Protein AF-A0A060BT35-F1 (afdb_monomer)

Solvent-accessible surface area (backbone atoms only — not comparable to full-atom values): 8052 Å² total; per-residue (Å²): 123,76,52,35,75,50,74,47,83,47,65,70,45,74,45,41,25,53,28,22,62,88,56,76,61,39,80,86,43,61,38,41,82,64,64,97,38,23,32,34,41,80,40,82,42,69,82,60,73,70,31,44,32,33,35,38,33,32,36,82,89,68,51,75,47,78,40,56,51,95,81,56,90,39,70,46,77,45,100,83,75,44,68,34,18,34,41,75,79,90,82,79,86,80,88,71,78,84,84,82,81,89,64,86,84,86,82,82,89,82,57,57,50,71,69,52,96,60,100,56,77,44,47,90,86,79,98

Foldseek 3Di:
DQKDKDKAQDQQFPWKAKAWPQHPRDRPGTWDDDPPRMTMGIGGDDRDFFIWIWMWTQGPVRDIDTHAGPPAPDWDQDPVRDITGGRHDDDDDDPDDDDDDPDDDDDDDDDQLPPDPDPGGHDPVVD

Secondary structure (DSSP, 8-state):
--EEEEEEE-TT-SEEEEEEGGGTT-TTSBPEE-STTEEEEEEES-PPTT-EEEEEEE-TTS-EEEE--TT-S-EEE-TTS-EEEE---------SPPPPPSS--------GGG-SSSSS---TTT-

Radius of gyration: 19.55 Å; Cα contacts (8 Å, |Δi|>4): 210; chains: 1; bounding box: 44×36×56 Å

Nearest PDB structures (foldseek):
  5gr4-assembly1_A  TM=8.743E-01  e=6.900E-06  Crocosphaera subtropica ATCC 51142
  5gr3-assembly1_A  TM=8.738E-01  e=9.568E-06  Crocosphaera subtropica ATCC 51142
  5gqz-assembly1_A  TM=8.735E-01  e=1.562E-05  Crocosphaera subtropica ATCC 51142
  5gqy-assembly1_A  TM=8.748E-01  e=1.650E-05  Crocosphaera subtropica ATCC 51142
  5gqx-assembly1_A  TM=8.761E-01  e=1.840E-05  Crocosphaera subtropica ATCC 51142

Sequence (127 aa):
SKHWTFREWAPNAKRAWLVGDFNNWENNFELKQAYGGTWEISIPGMLPVGSKVKVKLLLPSGETVYRVPSYIMFAVPNERHELDGVIVQPKYDWKNKAPQLKEAPLIYEAHIGISTEEYKINSYKEF

pLDDT: mean 96.1, std 4.69, range [54.62, 98.69]

InterPro domains:
  IPR004193 Glycoside hydrolase, family 13, N-terminal [PF02922] (2-71)
  IPR013783 Immunoglobulin-like fold [G3DSA:2.60.40.10] (3-91)
  IPR014756 Immunoglobulin E-set [SSF81296] (2-80)

Mean predicted aligned error: 3.92 Å

Organism: NCBI:txid167973

Structure (mmCIF, N/CA/C/O backbone):
data_AF-A0A060BT35-F1
#
_entry.id   AF-A0A060BT35-F1
#
loop_
_atom_site.group_PDB
_atom_site.id
_atom_site.type_symbol
_atom_site.label_atom_id
_atom_site.label_alt_id
_atom_site.label_comp_id
_atom_site.label_asym_id
_atom_site.label_entity_id
_atom_site.label_seq_id
_atom_site.pdbx_PDB_ins_code
_atom_site.Cartn_x
_atom_site.Cartn_y
_atom_site.Cartn_z
_atom_site.occupancy
_atom_site.B_iso_or_equiv
_atom_site.auth_seq_id
_atom_site.auth_comp_id
_atom_site.auth_asym_id
_atom_site.auth_atom_id
_atom_site.pdbx_PDB_model_num
ATOM 1 N N . SER A 1 1 ? -1.994 19.163 0.375 1.00 54.62 1 SER A N 1
ATOM 2 C CA . SER A 1 1 ? -3.128 18.856 1.269 1.00 54.62 1 SER A CA 1
ATOM 3 C C . SER A 1 1 ? -2.646 18.911 2.711 1.00 54.62 1 SER A C 1
ATOM 5 O O . SER A 1 1 ? -1.533 18.467 2.949 1.00 54.62 1 SER A O 1
ATOM 7 N N . LYS A 1 2 ? -3.428 19.458 3.655 1.00 75.19 2 LYS A N 1
ATOM 8 C CA . LYS A 1 2 ? -3.104 19.424 5.101 1.00 75.19 2 LYS A CA 1
ATOM 9 C C . LYS A 1 2 ? -3.484 18.089 5.775 1.00 75.19 2 LYS A C 1
ATOM 11 O O . LYS A 1 2 ? -3.173 17.900 6.945 1.00 75.19 2 LYS A O 1
ATOM 16 N N . HIS A 1 3 ? -4.137 17.186 5.039 1.00 86.62 3 HIS A N 1
ATOM 17 C CA . HIS A 1 3 ? -4.607 15.887 5.525 1.00 86.62 3 HIS A CA 1
ATOM 18 C C . HIS A 1 3 ? -4.420 14.797 4.461 1.00 86.62 3 HIS A C 1
ATOM 20 O O . HIS A 1 3 ? -4.502 15.069 3.258 1.00 86.62 3 HIS A O 1
ATOM 26 N N . TRP A 1 4 ? -4.207 13.567 4.904 1.00 90.75 4 TRP A N 1
ATOM 27 C CA . TRP A 1 4 ? -4.154 12.368 4.085 1.00 90.75 4 TRP A CA 1
ATOM 28 C C . TRP A 1 4 ? -5.396 11.528 4.366 1.00 90.75 4 TRP A C 1
ATOM 30 O O . TRP A 1 4 ? -5.715 11.237 5.517 1.00 90.75 4 TRP A O 1
ATOM 40 N N . THR A 1 5 ? -6.130 11.186 3.310 1.00 95.00 5 THR A N 1
ATOM 41 C CA . THR A 1 5 ? -7.389 10.446 3.410 1.00 95.00 5 THR A CA 1
ATOM 42 C C . THR A 1 5 ? -7.173 9.026 2.926 1.00 95.00 5 THR A C 1
ATOM 44 O O . THR A 1 5 ? -6.781 8.816 1.779 1.00 95.00 5 THR A O 1
ATOM 47 N N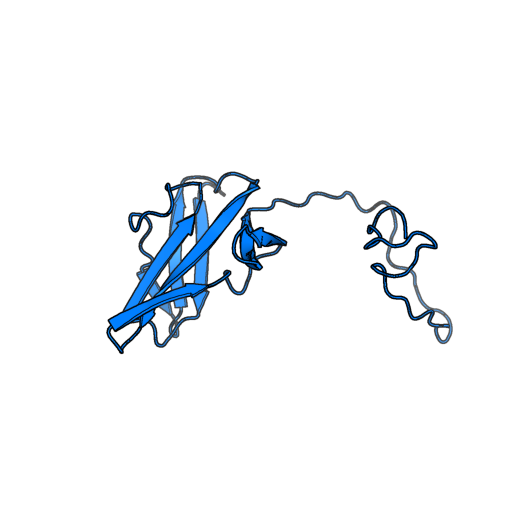 . PHE A 1 6 ? -7.477 8.064 3.788 1.00 96.50 6 PHE A N 1
ATOM 48 C CA . PHE A 1 6 ? -7.526 6.653 3.436 1.00 96.50 6 PHE A CA 1
ATOM 49 C C . PHE A 1 6 ? -8.970 6.209 3.268 1.00 96.50 6 PHE A C 1
ATOM 51 O O . PHE A 1 6 ? -9.821 6.568 4.084 1.00 96.50 6 PHE A O 1
ATOM 58 N N . ARG A 1 7 ? -9.228 5.410 2.230 1.00 97.69 7 ARG A N 1
ATOM 59 C CA . ARG A 1 7 ? -10.523 4.784 1.979 1.00 97.69 7 ARG A CA 1
ATOM 60 C C . ARG A 1 7 ? -10.341 3.325 1.622 1.00 97.69 7 ARG A C 1
ATOM 62 O O . ARG A 1 7 ? -9.455 2.994 0.841 1.00 97.69 7 ARG A O 1
ATOM 69 N N . GLU A 1 8 ? -11.232 2.494 2.137 1.00 98.31 8 GLU A N 1
ATOM 70 C CA . GLU A 1 8 ? -11.300 1.081 1.787 1.00 98.31 8 GLU A CA 1
ATOM 71 C C . GLU A 1 8 ? -12.758 0.663 1.637 1.00 98.31 8 GLU A C 1
ATOM 73 O O . GLU A 1 8 ? -13.589 0.957 2.499 1.00 98.31 8 GLU A O 1
ATOM 78 N N . TRP A 1 9 ? -13.081 -0.024 0.546 1.00 98.19 9 TRP A N 1
ATOM 79 C CA . TRP A 1 9 ? -14.414 -0.581 0.369 1.00 98.19 9 TRP A CA 1
ATOM 80 C C . TRP A 1 9 ? -14.472 -1.960 1.023 1.00 98.19 9 TRP A C 1
ATOM 82 O O . TRP A 1 9 ? -13.859 -2.916 0.557 1.00 98.19 9 TRP A O 1
ATOM 92 N N . ALA A 1 10 ? -15.202 -2.057 2.132 1.00 97.81 10 ALA A N 1
ATOM 93 C CA . ALA A 1 10 ? -15.333 -3.284 2.909 1.00 97.81 10 ALA A CA 1
ATOM 94 C C . ALA A 1 10 ? -16.757 -3.366 3.488 1.00 97.81 10 ALA A C 1
ATOM 96 O O . ALA A 1 10 ? -16.945 -3.241 4.702 1.00 97.81 10 ALA A O 1
ATOM 97 N N . PRO A 1 11 ? -17.782 -3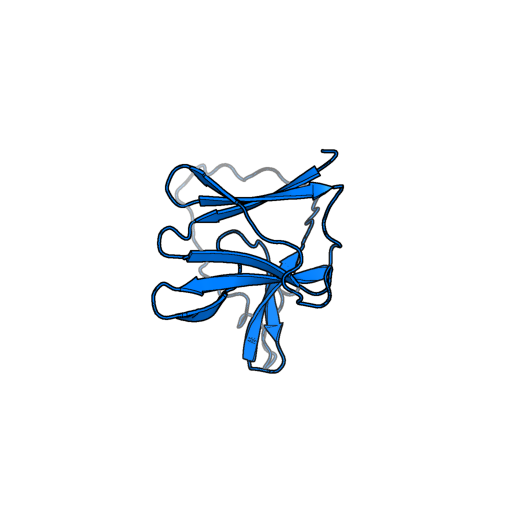.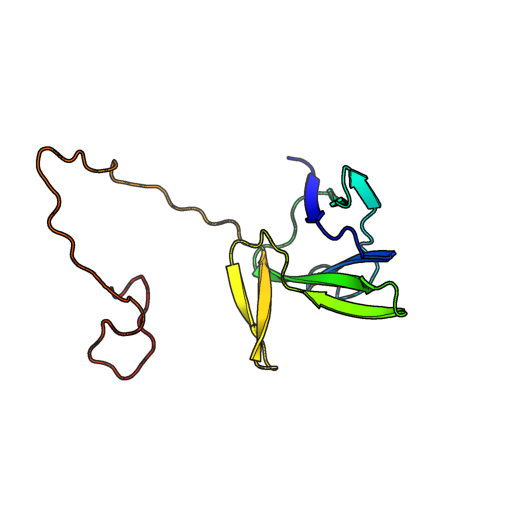563 2.636 1.00 97.25 11 PRO A N 1
ATOM 98 C CA . PRO A 1 11 ? -19.193 -3.423 3.015 1.00 97.25 11 PRO A CA 1
ATOM 99 C C . PRO A 1 11 ? -19.633 -4.413 4.097 1.00 97.25 11 PRO A C 1
ATOM 101 O O . PRO A 1 11 ? -20.547 -4.129 4.861 1.00 97.25 11 PRO A O 1
ATOM 104 N N . ASN A 1 12 ? -18.965 -5.565 4.175 1.00 96.38 12 ASN A N 1
ATOM 105 C CA . ASN A 1 12 ? -19.282 -6.617 5.133 1.00 96.38 12 ASN A CA 1
ATOM 106 C C . ASN A 1 12 ? -18.493 -6.497 6.444 1.00 96.38 12 ASN A C 1
ATOM 108 O O . ASN A 1 12 ? -18.713 -7.298 7.348 1.00 96.38 12 ASN A O 1
ATOM 112 N N . ALA A 1 13 ? -17.562 -5.546 6.573 1.00 97.94 13 ALA A N 1
ATOM 113 C CA . ALA A 1 13 ? -16.850 -5.347 7.831 1.00 97.94 13 ALA A CA 1
ATOM 114 C C . ALA A 1 13 ? -17.787 -4.737 8.889 1.00 97.94 13 ALA A C 1
ATOM 116 O O . ALA A 1 13 ? -18.625 -3.894 8.589 1.00 97.94 13 ALA A O 1
ATOM 117 N N . LYS A 1 14 ? -17.632 -5.149 10.148 1.00 97.75 14 LYS A N 1
ATOM 118 C CA . LYS A 1 14 ? -18.267 -4.518 11.315 1.00 97.75 14 LYS A CA 1
ATOM 119 C C . LYS A 1 14 ? -17.488 -3.298 11.797 1.00 97.75 14 LYS A C 1
ATOM 121 O O . LYS A 1 14 ? -18.094 -2.347 12.275 1.00 97.75 14 LYS A O 1
ATOM 126 N N . ARG A 1 15 ? -16.155 -3.352 11.722 1.00 98.31 15 ARG A N 1
ATOM 127 C CA . ARG A 1 15 ? -15.216 -2.275 12.084 1.00 98.31 15 ARG A CA 1
ATOM 128 C C . ARG A 1 15 ? -13.979 -2.374 11.200 1.00 98.31 15 ARG A C 1
ATOM 130 O O . ARG A 1 15 ? -13.627 -3.477 10.774 1.00 98.31 15 ARG A O 1
ATOM 137 N N . ALA A 1 16 ? -13.318 -1.249 10.964 1.00 98.56 16 ALA A N 1
ATOM 138 C CA . ALA A 1 16 ? -12.089 -1.188 10.187 1.00 98.56 16 ALA A CA 1
ATOM 139 C C . ALA A 1 16 ? -11.069 -0.256 10.850 1.00 98.56 16 ALA A C 1
ATOM 141 O O . ALA A 1 16 ? -11.436 0.785 11.388 1.00 98.56 16 ALA A O 1
ATOM 142 N N . TRP A 1 17 ? -9.787 -0.610 10.774 1.00 98.69 17 TRP A N 1
ATOM 143 C CA . TRP A 1 17 ? -8.668 0.218 11.228 1.00 98.69 17 TRP A CA 1
ATOM 144 C C . TRP A 1 17 ? -7.574 0.243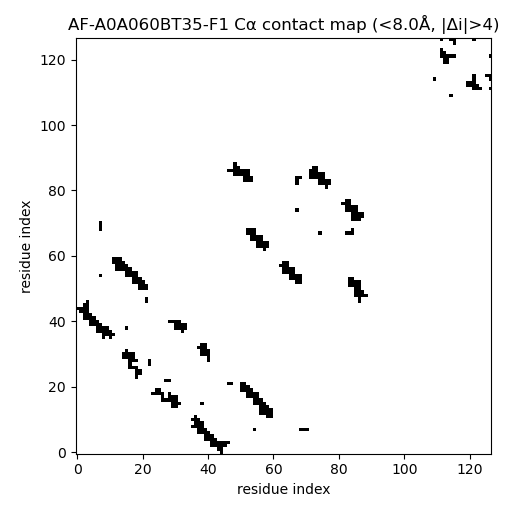 10.173 1.00 98.69 17 TRP A C 1
ATOM 146 O O . TRP A 1 17 ? -7.327 -0.763 9.505 1.00 98.69 17 TRP A O 1
ATOM 156 N N . LEU A 1 18 ? -6.888 1.374 10.060 1.00 98.25 18 LEU A N 1
ATOM 157 C CA . LEU A 1 18 ? -5.624 1.444 9.347 1.00 98.25 18 LEU A CA 1
ATOM 158 C C . LEU A 1 18 ? -4.518 1.152 10.356 1.00 98.25 18 LEU A C 1
ATOM 160 O O . LEU A 1 18 ? -4.461 1.789 11.404 1.00 98.25 18 LEU A O 1
ATOM 164 N N . VAL A 1 19 ? -3.663 0.183 10.056 1.00 98.38 19 VAL A N 1
ATOM 165 C CA . VAL A 1 19 ? -2.577 -0.239 10.947 1.00 98.38 19 VAL A CA 1
ATOM 166 C C . VAL A 1 19 ? -1.266 -0.268 10.179 1.00 98.38 19 VAL A C 1
ATOM 168 O O . VAL A 1 19 ? -1.257 -0.553 8.981 1.00 98.38 19 VAL A O 1
ATOM 171 N N . GLY A 1 20 ? -0.160 0.020 10.852 1.00 97.56 20 GLY A N 1
ATOM 172 C CA . GLY A 1 20 ? 1.158 -0.010 10.239 1.00 97.56 20 GLY A CA 1
ATOM 173 C C . GLY A 1 20 ? 2.257 0.492 11.163 1.00 97.56 20 GLY A C 1
ATOM 174 O O . GLY A 1 20 ? 2.026 0.764 12.341 1.00 97.56 20 GLY A O 1
ATOM 175 N N . ASP A 1 21 ? 3.456 0.671 10.613 1.00 97.44 21 ASP A N 1
ATOM 176 C CA . ASP A 1 21 ? 4.606 1.135 11.404 1.00 97.44 21 ASP A CA 1
ATOM 177 C C . ASP A 1 21 ? 4.345 2.511 12.035 1.00 97.44 21 ASP A C 1
ATOM 179 O O . ASP A 1 21 ? 4.756 2.775 13.160 1.00 97.44 21 ASP A O 1
ATOM 183 N N . PHE A 1 22 ? 3.597 3.374 11.338 1.00 95.56 22 PHE A N 1
ATOM 184 C CA . PHE A 1 22 ? 3.262 4.727 11.791 1.00 95.56 22 PHE A CA 1
ATOM 185 C C . PHE A 1 22 ? 2.452 4.774 13.100 1.00 95.56 22 PHE A C 1
ATOM 187 O O . PHE A 1 22 ? 2.386 5.830 13.727 1.00 95.56 22 PHE A O 1
ATOM 194 N N . ASN A 1 23 ? 1.815 3.669 13.499 1.00 96.06 23 ASN A N 1
ATOM 195 C CA . ASN A 1 23 ? 1.030 3.574 14.727 1.00 96.06 23 ASN A CA 1
ATOM 196 C C . ASN A 1 23 ? 1.314 2.299 15.534 1.00 96.06 23 ASN A C 1
ATOM 198 O O . ASN A 1 23 ? 0.448 1.845 16.281 1.00 96.06 23 ASN A O 1
ATOM 202 N N . ASN A 1 24 ? 2.508 1.718 15.376 1.00 97.44 24 ASN A N 1
ATOM 203 C CA . ASN A 1 24 ? 2.930 0.489 16.058 1.00 97.44 24 ASN A CA 1
ATOM 204 C C . ASN A 1 24 ? 1.958 -0.688 15.871 1.00 97.44 24 ASN A C 1
ATOM 206 O O . ASN A 1 24 ? 1.836 -1.543 16.746 1.00 97.44 24 ASN A O 1
ATOM 210 N N . TRP A 1 25 ? 1.255 -0.736 14.735 1.00 97.31 25 TRP A N 1
ATOM 211 C CA . TRP A 1 25 ? 0.267 -1.771 14.427 1.00 97.31 25 TRP A CA 1
ATOM 212 C C . TRP A 1 25 ? -0.914 -1.842 15.422 1.00 97.31 25 TRP A C 1
ATOM 214 O O . TRP A 1 25 ? -1.572 -2.879 15.552 1.00 97.31 25 TRP A O 1
ATOM 224 N N . GLU A 1 26 ? -1.218 -0.730 16.099 1.00 97.50 26 GLU A N 1
ATOM 225 C CA . GLU A 1 26 ? -2.309 -0.611 17.070 1.00 97.50 26 GLU A CA 1
ATOM 226 C C . GLU A 1 26 ? -3.648 -0.186 16.438 1.00 97.50 26 GLU A C 1
ATOM 228 O O . GLU A 1 26 ? -3.727 0.314 15.319 1.00 97.50 26 GLU A O 1
ATOM 233 N N . ASN A 1 27 ? -4.745 -0.335 17.189 1.00 97.25 27 ASN A N 1
ATOM 234 C CA . ASN A 1 27 ? -6.108 -0.036 16.718 1.00 97.25 27 ASN A CA 1
ATOM 235 C C . ASN A 1 27 ? -6.537 1.423 16.977 1.00 97.25 27 ASN A C 1
ATOM 237 O O . ASN A 1 27 ? -7.724 1.705 17.125 1.00 97.25 27 ASN A O 1
ATOM 241 N N . ASN A 1 28 ? -5.587 2.348 17.086 1.00 96.31 28 ASN A N 1
ATOM 242 C CA . ASN A 1 28 ? -5.833 3.758 17.416 1.00 96.31 28 ASN A CA 1
ATOM 243 C C . ASN A 1 28 ? -6.210 4.624 16.190 1.00 96.31 28 ASN A C 1
ATOM 245 O O . ASN A 1 28 ? -6.563 5.788 16.355 1.00 96.31 28 ASN A O 1
ATOM 249 N N . PHE A 1 29 ? -6.203 4.053 14.978 1.00 97.25 29 PHE A N 1
ATOM 250 C CA . PHE A 1 29 ? -6.635 4.691 13.724 1.00 97.25 29 PHE A CA 1
ATOM 251 C C . PHE A 1 29 ? -7.877 3.981 13.162 1.00 97.25 29 PHE A C 1
ATOM 253 O O . PHE A 1 29 ? -7.837 3.322 12.121 1.00 97.25 29 PHE A O 1
ATOM 260 N N . GLU A 1 30 ? -8.992 4.074 13.890 1.00 98.25 30 GLU A N 1
ATOM 261 C CA . GLU A 1 30 ? -10.281 3.512 13.468 1.00 98.25 30 GLU A CA 1
ATOM 262 C C . GLU A 1 30 ? -10.905 4.322 12.325 1.00 98.25 30 GLU A C 1
ATOM 264 O O . GLU A 1 30 ? -11.000 5.551 12.383 1.00 98.25 30 GLU A O 1
ATOM 269 N N . LEU A 1 31 ? -11.350 3.621 11.283 1.00 98.38 31 LEU A N 1
ATOM 270 C CA . LEU A 1 31 ? -12.069 4.213 10.166 1.00 98.38 31 LEU A CA 1
ATOM 271 C C . LEU A 1 31 ? -13.546 4.364 10.517 1.00 98.38 31 LEU A C 1
ATOM 273 O O . LEU A 1 31 ? -14.142 3.542 11.213 1.00 98.38 31 LEU A O 1
ATOM 277 N N . LYS A 1 32 ? -14.166 5.387 9.942 1.00 98.25 32 LYS A N 1
ATOM 278 C CA . LYS A 1 32 ? -15.602 5.630 10.026 1.00 98.25 32 LYS A CA 1
ATOM 279 C C . LYS A 1 32 ? -16.284 5.129 8.765 1.00 98.25 32 LYS A C 1
ATOM 281 O O . LYS A 1 32 ? -15.732 5.244 7.673 1.00 98.25 32 LYS A O 1
ATOM 286 N N . GLN A 1 33 ? -17.495 4.603 8.905 1.00 96.94 33 GLN A N 1
ATOM 287 C CA . GLN A 1 33 ? -18.331 4.317 7.743 1.00 96.94 33 GLN A CA 1
ATOM 288 C C . GLN A 1 33 ? -18.613 5.615 6.982 1.00 96.94 33 GLN A C 1
ATOM 290 O O . GLN A 1 33 ? -18.965 6.635 7.575 1.00 96.94 33 GLN A O 1
ATOM 295 N N . ALA A 1 34 ? -18.433 5.557 5.669 1.00 94.44 34 ALA A N 1
ATOM 296 C CA . ALA A 1 34 ? -18.728 6.622 4.729 1.00 94.44 34 ALA A CA 1
ATOM 297 C C . ALA A 1 34 ? -19.909 6.182 3.842 1.00 94.44 34 ALA A C 1
ATOM 299 O O . ALA A 1 34 ? -20.963 5.805 4.348 1.00 94.44 34 ALA A O 1
ATOM 300 N N . TYR A 1 35 ? -19.758 6.217 2.518 1.00 93.88 35 TYR A N 1
ATOM 301 C CA . TYR A 1 35 ? -20.816 5.880 1.562 1.00 93.88 35 TYR A CA 1
ATOM 302 C C . TYR A 1 35 ? -20.638 4.474 0.971 1.00 93.88 35 TYR A C 1
ATOM 304 O O . TYR A 1 35 ? -19.518 4.016 0.747 1.00 93.88 35 TYR A O 1
ATOM 312 N N . GLY A 1 36 ? -21.747 3.786 0.683 1.00 94.75 36 GLY A N 1
ATOM 313 C CA . GLY A 1 36 ? -21.751 2.551 -0.118 1.00 94.75 36 GLY A CA 1
ATOM 314 C C . GLY A 1 36 ? -20.920 1.385 0.438 1.00 94.75 36 GLY A C 1
ATOM 315 O O . GLY A 1 36 ? -20.414 0.583 -0.342 1.00 94.75 36 GLY A O 1
ATOM 316 N N . GLY A 1 37 ? -20.731 1.300 1.760 1.00 95.12 37 GLY A N 1
ATOM 317 C CA . GLY A 1 37 ? -19.868 0.288 2.391 1.00 95.12 37 GLY A CA 1
ATOM 318 C C . GLY A 1 37 ? -18.375 0.645 2.416 1.00 95.12 37 GLY A C 1
ATOM 319 O O . GLY A 1 37 ? -17.539 -0.194 2.750 1.00 95.12 37 GLY A O 1
ATOM 320 N N . THR A 1 38 ? -18.038 1.887 2.064 1.00 98.06 38 THR A N 1
ATOM 321 C CA . THR A 1 38 ? -16.689 2.443 2.189 1.00 98.06 38 THR A CA 1
ATOM 322 C C . THR A 1 38 ? -16.417 2.851 3.630 1.00 98.06 38 THR A C 1
ATOM 324 O O . THR A 1 38 ? -17.280 3.413 4.304 1.00 98.06 38 THR A O 1
ATOM 327 N N . TRP A 1 39 ? -15.194 2.615 4.074 1.00 98.44 39 TRP A N 1
ATOM 328 C CA . TRP A 1 39 ? -14.637 3.072 5.337 1.00 98.44 39 TRP A CA 1
ATOM 329 C C . TRP A 1 39 ? -13.620 4.175 5.057 1.00 98.44 39 TRP A C 1
ATOM 331 O O . TRP A 1 39 ? -12.869 4.074 4.091 1.00 98.44 39 TRP A O 1
ATOM 341 N N . GLU A 1 40 ? -13.580 5.216 5.884 1.00 98.19 40 GLU A N 1
ATOM 342 C CA . GLU A 1 40 ? -12.714 6.380 5.692 1.00 98.19 40 GLU A CA 1
ATOM 343 C C . GLU A 1 40 ? -12.042 6.822 6.997 1.00 98.19 40 GLU A C 1
ATOM 345 O O . GLU A 1 40 ? -12.656 6.833 8.065 1.00 98.19 40 GLU A O 1
ATOM 350 N N . ILE A 1 41 ? -10.784 7.253 6.901 1.00 97.25 41 ILE A N 1
ATOM 351 C CA . ILE A 1 41 ? -10.107 8.032 7.942 1.00 97.25 41 ILE A CA 1
ATOM 352 C C . ILE A 1 41 ? -9.360 9.209 7.308 1.00 97.25 41 ILE A C 1
ATOM 354 O O . ILE A 1 41 ? -8.745 9.080 6.248 1.00 97.25 41 ILE A O 1
ATOM 358 N N . SER A 1 42 ? -9.419 10.365 7.969 1.00 96.19 42 SER A N 1
ATOM 359 C CA . SER A 1 42 ? -8.630 11.550 7.630 1.00 96.19 42 SER A CA 1
ATOM 360 C C . SER A 1 42 ? -7.542 11.739 8.680 1.00 96.19 42 SER A C 1
ATOM 362 O O . SER A 1 42 ? -7.840 11.880 9.866 1.00 96.19 42 SER A O 1
ATOM 364 N N . ILE A 1 43 ? -6.286 11.714 8.245 1.00 93.94 43 ILE A N 1
ATOM 365 C CA . ILE A 1 43 ? -5.096 11.785 9.093 1.00 93.94 43 ILE A CA 1
ATOM 366 C C . ILE A 1 43 ? -4.414 13.137 8.851 1.00 93.94 43 ILE A C 1
ATOM 368 O O . ILE A 1 43 ? -4.192 13.496 7.693 1.00 93.94 43 ILE A O 1
ATOM 372 N N . PRO A 1 44 ? -4.074 13.917 9.891 1.00 91.62 44 PRO A N 1
ATOM 373 C CA . PRO A 1 44 ? -3.292 15.139 9.720 1.00 91.62 44 PRO A CA 1
ATOM 374 C C . PRO A 1 44 ? -1.934 14.861 9.061 1.00 91.62 44 PRO A C 1
ATOM 376 O O . PRO A 1 44 ? -1.221 13.941 9.454 1.00 91.62 44 PRO A O 1
ATOM 379 N N . GLY A 1 45 ? -1.554 15.675 8.075 1.00 89.25 45 GLY A N 1
ATOM 380 C CA . GLY A 1 45 ? -0.302 15.482 7.339 1.00 89.25 45 GLY A CA 1
ATOM 381 C C . GLY A 1 45 ? -0.351 14.295 6.374 1.00 89.25 45 GLY A C 1
ATOM 382 O O . GLY A 1 45 ? -1.385 14.032 5.772 1.00 89.25 45 GLY A O 1
ATOM 383 N N . MET A 1 46 ? 0.786 13.628 6.179 1.00 86.50 46 MET A N 1
ATOM 384 C CA . MET A 1 46 ? 0.936 12.435 5.342 1.00 86.50 46 MET A CA 1
ATOM 385 C C . MET A 1 46 ? 1.558 11.330 6.188 1.00 86.50 46 MET A C 1
ATOM 387 O O . MET A 1 46 ? 2.412 11.615 7.028 1.00 86.50 46 MET A O 1
ATOM 391 N N . LEU A 1 47 ? 1.157 10.081 5.952 1.00 92.69 47 LEU A N 1
ATOM 392 C CA . LEU A 1 47 ? 1.842 8.952 6.570 1.00 92.69 47 LEU A CA 1
ATOM 393 C C . LEU A 1 47 ? 3.316 8.897 6.128 1.00 92.69 47 LEU A C 1
ATOM 395 O O . LEU A 1 47 ? 3.622 9.275 4.991 1.00 92.69 47 LEU A O 1
ATOM 399 N N . PRO A 1 48 ? 4.236 8.434 6.992 1.00 94.50 48 PRO A N 1
ATOM 400 C CA . PRO A 1 48 ? 5.649 8.336 6.644 1.00 94.50 48 PRO A CA 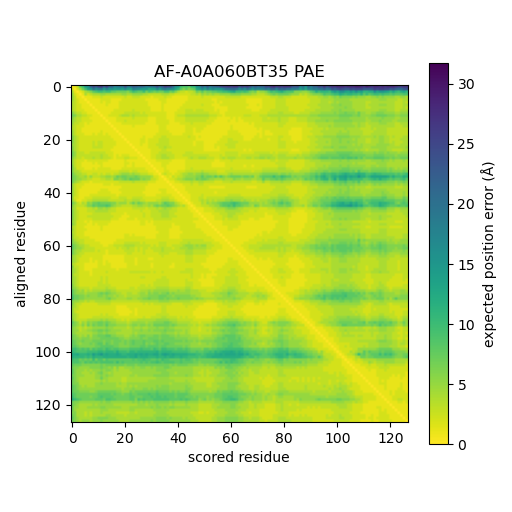1
ATOM 401 C C . PRO A 1 48 ? 5.869 7.462 5.403 1.00 94.50 48 PRO A C 1
ATOM 403 O O . PRO A 1 48 ? 5.407 6.321 5.346 1.00 94.50 48 PRO A O 1
ATOM 406 N N . VAL A 1 49 ? 6.600 7.986 4.414 1.00 95.81 49 VAL A N 1
ATOM 407 C CA . VAL A 1 49 ? 7.028 7.203 3.245 1.00 95.81 49 VAL A CA 1
ATOM 408 C C . VAL A 1 49 ? 7.910 6.048 3.717 1.00 95.81 49 VAL A C 1
ATOM 410 O O . VAL A 1 49 ? 8.791 6.238 4.551 1.00 95.81 49 VAL A O 1
ATOM 413 N N . GLY A 1 50 ? 7.663 4.854 3.186 1.00 97.12 50 GLY A N 1
ATOM 414 C CA . GLY A 1 50 ? 8.322 3.615 3.593 1.00 97.12 50 GLY A CA 1
ATOM 415 C C . GLY A 1 50 ? 7.612 2.867 4.723 1.00 97.12 50 GLY A C 1
ATOM 416 O O . GLY A 1 50 ? 7.946 1.710 4.955 1.00 97.12 50 GLY A O 1
ATOM 417 N N . SER A 1 51 ? 6.613 3.469 5.383 1.00 97.12 51 SER A N 1
ATOM 418 C CA . SER A 1 51 ? 5.820 2.771 6.400 1.00 97.12 51 SER A CA 1
ATOM 419 C C . SER A 1 51 ? 5.042 1.616 5.770 1.00 97.12 51 SER A C 1
ATOM 421 O O . SER A 1 51 ? 4.316 1.809 4.787 1.00 97.12 51 SER A O 1
ATOM 423 N N . LYS A 1 52 ? 5.182 0.425 6.355 1.00 98.31 52 LYS A N 1
ATOM 424 C CA . LYS A 1 52 ? 4.348 -0.735 6.051 1.00 98.31 52 LYS A CA 1
ATOM 425 C C . LYS A 1 52 ? 2.960 -0.544 6.642 1.00 98.31 52 LYS A C 1
ATOM 427 O O . LYS A 1 52 ? 2.828 -0.044 7.758 1.00 98.31 52 LYS A O 1
ATOM 432 N N . VAL A 1 53 ? 1.933 -0.942 5.896 1.00 98.12 53 VAL A N 1
ATOM 433 C CA . VAL A 1 53 ? 0.525 -0.756 6.251 1.00 98.12 53 VAL A CA 1
ATOM 434 C C . VAL A 1 53 ? -0.344 -1.948 5.850 1.00 98.12 53 VAL A C 1
ATOM 436 O O . VAL A 1 53 ? -0.133 -2.593 4.817 1.00 98.12 53 VAL A O 1
ATOM 439 N N . LYS A 1 54 ? -1.385 -2.193 6.647 1.00 98.62 54 LYS A N 1
ATOM 440 C CA . LYS A 1 54 ? -2.528 -3.055 6.327 1.00 98.62 54 LYS A CA 1
ATOM 441 C C . LYS A 1 54 ? -3.830 -2.372 6.751 1.00 98.62 54 LYS A C 1
ATOM 443 O O . LYS A 1 54 ? -3.841 -1.495 7.613 1.00 98.62 54 LYS A O 1
ATOM 448 N N . VAL A 1 55 ? -4.944 -2.813 6.178 1.00 98.44 55 VAL A N 1
ATOM 449 C CA . VAL A 1 55 ? -6.271 -2.584 6.751 1.00 98.44 55 VAL A CA 1
ATOM 450 C C . VAL A 1 55 ? -6.634 -3.778 7.629 1.00 98.44 55 VAL A C 1
ATOM 452 O O . VAL A 1 55 ? -6.572 -4.934 7.205 1.00 98.44 55 VAL A O 1
ATOM 455 N N . LYS A 1 56 ? -6.986 -3.498 8.879 1.00 98.62 56 LYS A N 1
ATOM 456 C CA . LYS A 1 56 ? -7.517 -4.476 9.824 1.00 98.62 56 LYS A CA 1
ATOM 457 C C . LYS A 1 56 ? -9.036 -4.403 9.786 1.00 98.62 56 LYS A C 1
ATOM 459 O O . LYS A 1 56 ? -9.594 -3.323 9.950 1.00 98.62 56 LYS A O 1
ATOM 464 N N . LEU A 1 57 ? -9.706 -5.534 9.606 1.00 98.50 57 LEU A N 1
ATOM 465 C CA . LEU A 1 57 ? -11.163 -5.619 9.516 1.00 98.50 57 LEU A CA 1
ATOM 466 C C . LEU A 1 57 ? -11.693 -6.587 10.572 1.00 98.50 57 LEU A C 1
ATOM 468 O O . LEU A 1 57 ? -11.195 -7.704 10.691 1.00 98.50 57 LEU A O 1
ATOM 472 N N . LEU A 1 58 ? -12.726 -6.173 11.304 1.00 98.50 58 LEU A N 1
ATOM 473 C CA . LEU A 1 58 ? -13.542 -7.069 12.121 1.00 98.50 58 LEU A CA 1
ATOM 474 C C . LEU A 1 58 ? -14.716 -7.559 11.274 1.00 98.50 58 LEU A C 1
ATOM 476 O O . LEU A 1 58 ? -15.508 -6.746 10.803 1.00 98.50 58 LEU A O 1
ATOM 480 N N . LEU A 1 59 ? -14.847 -8.868 11.089 1.00 98.19 59 LEU A N 1
ATOM 481 C CA . LEU A 1 59 ? -15.896 -9.481 10.276 1.00 98.19 59 LEU A CA 1
ATOM 482 C C . LEU A 1 59 ? -17.162 -9.782 11.095 1.00 98.19 59 LEU A C 1
ATOM 484 O O . LEU A 1 59 ? -17.125 -9.793 12.331 1.00 98.19 59 LEU A O 1
ATOM 488 N N . PRO A 1 60 ? -18.307 -10.073 10.443 1.00 97.62 60 PRO A N 1
ATOM 489 C CA . PRO A 1 60 ? -19.544 -10.401 11.141 1.00 97.62 60 PRO A CA 1
ATOM 490 C C . PRO A 1 60 ? -19.431 -11.629 12.044 1.00 97.62 60 PRO A C 1
ATOM 492 O O . PRO A 1 60 ? -20.063 -11.639 13.101 1.00 97.62 60 PRO A O 1
ATOM 495 N N . SER A 1 61 ? -18.574 -12.585 11.671 1.00 97.50 61 SER A N 1
ATOM 496 C CA . SER A 1 61 ? -18.222 -13.783 12.443 1.00 97.50 61 SER A CA 1
ATOM 497 C C . SER A 1 61 ? -17.513 -13.491 13.770 1.00 97.50 61 SER A C 1
ATOM 499 O O . SER A 1 61 ? -17.422 -14.377 14.611 1.00 97.50 61 SER A O 1
ATOM 501 N N . GLY A 1 62 ? -17.001 -12.272 13.967 1.00 97.50 62 GLY A N 1
ATOM 502 C CA . GLY A 1 62 ? -16.117 -11.925 15.083 1.00 97.50 62 GLY A CA 1
ATOM 503 C C . GLY A 1 62 ? -14.631 -12.137 14.775 1.00 97.50 62 GLY A C 1
ATOM 504 O O . GLY A 1 62 ? -13.784 -11.710 15.555 1.00 97.50 62 GLY A O 1
ATOM 505 N N . GLU A 1 63 ? -14.301 -12.732 13.625 1.00 97.88 63 GLU A N 1
ATOM 506 C CA . GLU A 1 63 ? -12.921 -12.871 13.163 1.00 97.88 63 GLU A CA 1
ATOM 507 C C . GLU A 1 63 ? -12.314 -11.507 12.819 1.00 97.88 63 GLU A C 1
ATOM 509 O O . GLU A 1 63 ? -12.976 -10.620 12.274 1.00 97.88 63 GLU A O 1
ATOM 514 N N . THR A 1 64 ? -11.026 -11.354 13.113 1.00 97.94 64 THR A N 1
ATOM 515 C CA . THR A 1 64 ? -10.231 -10.204 12.695 1.00 97.94 64 THR A CA 1
ATOM 516 C C . THR A 1 64 ? -9.269 -10.616 11.593 1.00 97.94 64 THR A C 1
ATOM 518 O O . THR A 1 64 ? -8.470 -11.528 11.783 1.00 97.94 64 THR A O 1
ATOM 521 N N . VAL A 1 65 ? -9.293 -9.894 10.476 1.00 97.56 65 VAL A N 1
ATOM 522 C CA . VAL A 1 65 ? -8.404 -10.136 9.337 1.00 97.56 65 VAL A CA 1
ATOM 523 C C . VAL A 1 65 ? -7.560 -8.909 9.017 1.00 97.56 65 VAL A C 1
ATOM 525 O O . VAL A 1 65 ? -7.999 -7.774 9.192 1.00 97.56 65 VAL A O 1
ATOM 528 N N . TYR A 1 66 ? -6.355 -9.147 8.508 1.00 97.88 66 TYR A N 1
ATOM 529 C CA . TYR A 1 66 ? -5.447 -8.115 8.018 1.00 97.88 66 TYR A CA 1
ATOM 530 C C . TYR A 1 66 ? -5.309 -8.266 6.504 1.00 97.88 66 TYR A C 1
ATOM 532 O 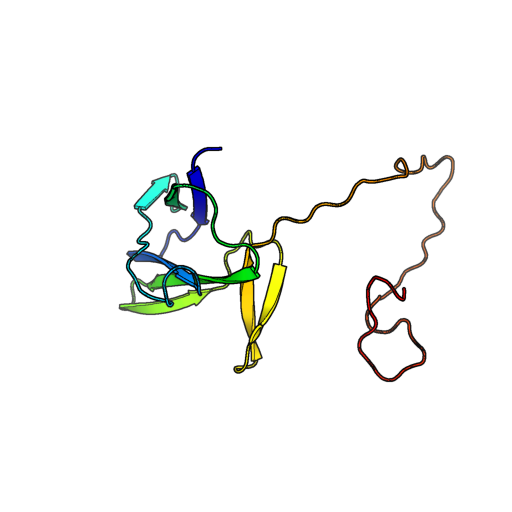O . TYR A 1 66 ? -5.086 -9.372 6.000 1.00 97.88 66 TYR A O 1
ATOM 540 N N . ARG A 1 67 ? -5.479 -7.174 5.763 1.00 98.06 67 ARG A N 1
ATOM 541 C CA . ARG A 1 67 ? -5.403 -7.160 4.298 1.00 98.06 67 ARG A CA 1
ATOM 542 C C . ARG A 1 67 ? -4.499 -6.033 3.828 1.00 98.06 67 ARG A C 1
ATOM 544 O O . ARG A 1 67 ? -4.422 -4.983 4.459 1.00 98.06 67 ARG A O 1
ATOM 551 N N . VAL A 1 68 ? -3.809 -6.261 2.718 1.00 98.44 68 VAL A N 1
ATOM 552 C CA . VAL A 1 68 ? -3.155 -5.173 1.988 1.00 98.44 68 VAL A CA 1
ATOM 553 C C . VAL A 1 68 ? -4.261 -4.254 1.454 1.00 98.44 68 VAL A C 1
ATOM 555 O O . VAL A 1 68 ? -5.237 -4.787 0.923 1.00 98.44 68 VAL A O 1
ATOM 558 N N . PRO A 1 69 ? -4.164 -2.920 1.610 1.00 98.25 69 PRO A N 1
ATOM 559 C CA . PRO A 1 69 ? -5.187 -2.022 1.090 1.00 98.25 69 PRO A CA 1
ATOM 560 C C . PRO A 1 69 ? -5.384 -2.185 -0.416 1.00 98.25 69 PRO A C 1
ATOM 562 O O . PRO A 1 69 ? -4.400 -2.272 -1.154 1.00 98.25 69 PRO A O 1
ATOM 565 N N . SER A 1 70 ? -6.634 -2.168 -0.881 1.00 97.88 70 SER A N 1
ATOM 566 C CA . SER A 1 70 ? -6.965 -2.491 -2.282 1.00 97.88 70 SER A CA 1
ATOM 567 C C . SER A 1 70 ? -6.343 -1.517 -3.288 1.00 97.88 70 SER A C 1
ATOM 569 O O . SER A 1 70 ? -6.110 -1.870 -4.440 1.00 97.88 70 SER A O 1
ATOM 571 N N . TYR A 1 71 ? -6.062 -0.290 -2.844 1.00 96.19 71 TYR A N 1
ATOM 572 C CA . TYR A 1 71 ? -5.512 0.796 -3.656 1.00 96.19 71 TYR A CA 1
ATOM 573 C C . TYR A 1 71 ? -4.039 1.101 -3.344 1.00 96.19 71 TYR A C 1
ATOM 575 O O . TYR A 1 71 ? -3.552 2.184 -3.678 1.00 96.19 71 TYR A O 1
ATOM 583 N N . ILE A 1 72 ? -3.317 0.198 -2.666 1.00 97.75 72 ILE A N 1
ATOM 584 C CA . ILE A 1 72 ? -1.892 0.415 -2.405 1.00 97.75 72 ILE A CA 1
ATOM 585 C C . ILE A 1 72 ? -1.101 0.422 -3.721 1.00 97.75 72 ILE A C 1
ATOM 587 O O . ILE A 1 72 ? -1.347 -0.378 -4.618 1.00 97.75 72 ILE A O 1
ATOM 591 N N . MET A 1 73 ? -0.119 1.317 -3.837 1.00 97.06 73 MET A N 1
ATOM 592 C CA . MET A 1 73 ? 0.712 1.427 -5.044 1.00 97.06 73 MET A CA 1
ATOM 593 C C . MET A 1 73 ? 1.943 0.516 -5.028 1.00 97.06 73 MET A C 1
ATOM 595 O O . MET A 1 73 ? 2.564 0.301 -6.066 1.00 97.06 73 MET A O 1
ATOM 599 N N . PHE A 1 74 ? 2.343 0.033 -3.853 1.00 98.06 74 PHE A N 1
ATOM 600 C CA . PHE A 1 74 ? 3.531 -0.790 -3.684 1.00 98.06 74 PHE A CA 1
ATOM 601 C C . PHE A 1 74 ? 3.339 -1.749 -2.514 1.00 98.06 74 PHE A C 1
ATOM 603 O O . PHE A 1 74 ? 2.768 -1.373 -1.488 1.00 98.06 74 PHE A O 1
ATOM 610 N N . ALA A 1 75 ? 3.817 -2.979 -2.668 1.00 98.25 75 ALA A N 1
ATOM 611 C CA . ALA A 1 75 ? 3.780 -3.994 -1.630 1.00 98.25 75 ALA A CA 1
ATOM 612 C C . ALA A 1 75 ? 5.070 -4.814 -1.657 1.00 98.25 75 ALA A C 1
ATOM 614 O O . ALA A 1 75 ? 5.661 -5.017 -2.718 1.00 98.25 75 ALA A O 1
ATOM 615 N N . VAL A 1 76 ? 5.495 -5.280 -0.488 1.00 97.56 76 VAL A N 1
ATOM 616 C CA . VAL A 1 76 ? 6.713 -6.082 -0.318 1.00 97.56 76 VAL A CA 1
ATOM 617 C C . VAL A 1 76 ? 6.410 -7.335 0.498 1.00 97.56 76 VAL A C 1
ATOM 619 O O . VAL A 1 76 ? 5.522 -7.289 1.356 1.00 97.56 76 VAL A O 1
ATOM 622 N N . PRO A 1 77 ? 7.121 -8.453 0.260 1.00 97.06 77 PRO A N 1
ATOM 623 C CA . PRO A 1 77 ? 7.010 -9.619 1.118 1.00 97.06 77 PRO A CA 1
ATOM 624 C C . PRO A 1 77 ? 7.520 -9.299 2.528 1.00 97.06 77 PRO A C 1
ATOM 626 O O . PRO A 1 77 ? 8.484 -8.551 2.707 1.00 97.06 77 PRO A O 1
ATOM 629 N N . ASN A 1 78 ? 6.871 -9.880 3.529 1.00 94.00 78 ASN A N 1
ATOM 630 C CA . ASN A 1 78 ? 7.281 -9.822 4.924 1.00 94.00 78 ASN A CA 1
ATOM 631 C C . ASN A 1 78 ? 7.882 -11.161 5.383 1.00 94.00 78 ASN A C 1
ATOM 633 O O . ASN A 1 78 ? 7.949 -12.129 4.626 1.00 94.00 78 ASN A O 1
ATOM 637 N N . GLU A 1 79 ? 8.320 -11.223 6.641 1.00 93.50 79 GLU A N 1
ATOM 638 C CA . GLU A 1 79 ? 8.976 -12.403 7.232 1.00 93.50 79 GLU A CA 1
ATOM 639 C C . GLU A 1 79 ? 8.090 -13.658 7.258 1.00 93.50 79 GLU A C 1
ATOM 641 O O . GLU A 1 79 ? 8.591 -14.768 7.395 1.00 93.50 79 GLU A O 1
ATOM 646 N N . ARG A 1 80 ? 6.770 -13.495 7.113 1.00 93.25 80 ARG A N 1
ATOM 647 C CA . ARG A 1 80 ? 5.791 -14.591 7.064 1.00 93.25 80 ARG A CA 1
ATOM 648 C C . ARG A 1 80 ? 5.430 -14.997 5.638 1.00 93.25 80 ARG A C 1
ATOM 650 O O . ARG A 1 80 ? 4.475 -15.743 5.451 1.00 93.25 80 ARG A O 1
ATOM 657 N N . HIS A 1 81 ? 6.157 -14.493 4.640 1.00 92.62 81 HIS A N 1
ATOM 658 C CA . HIS A 1 81 ? 5.856 -14.673 3.219 1.00 92.62 81 HIS A CA 1
ATOM 659 C C . HIS A 1 81 ? 4.475 -14.133 2.798 1.00 92.62 81 HIS A C 1
ATOM 661 O O . HIS A 1 81 ? 3.955 -14.495 1.744 1.00 92.62 81 HIS A O 1
ATOM 667 N N . GLU A 1 82 ? 3.887 -13.236 3.592 1.00 95.88 82 GLU A N 1
ATOM 668 C CA . GLU A 1 82 ? 2.730 -12.440 3.187 1.00 95.88 82 GLU A CA 1
ATOM 669 C C . GLU A 1 82 ? 3.194 -11.117 2.570 1.00 95.88 82 GLU A C 1
ATOM 671 O O . GLU A 1 82 ? 4.363 -10.752 2.662 1.00 95.88 82 GLU A O 1
ATOM 676 N N . LEU A 1 83 ? 2.265 -10.353 1.995 1.00 98.00 83 LEU A N 1
ATOM 677 C CA . LEU A 1 83 ? 2.533 -8.992 1.540 1.00 98.00 83 LEU A CA 1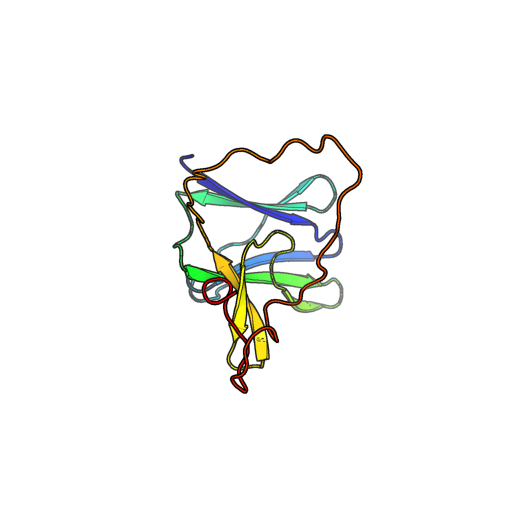
ATOM 678 C C . LEU A 1 83 ? 2.129 -7.956 2.594 1.00 98.00 83 LEU A C 1
ATOM 680 O O . LEU A 1 83 ? 1.060 -8.063 3.207 1.00 98.00 83 LEU A O 1
ATOM 684 N N . ASP A 1 84 ? 2.953 -6.920 2.720 1.00 98.44 84 ASP A N 1
ATOM 685 C CA . ASP A 1 84 ? 2.627 -5.663 3.389 1.00 98.44 84 ASP A CA 1
ATOM 686 C C . ASP A 1 84 ? 2.538 -4.552 2.343 1.00 98.44 84 ASP A C 1
ATOM 688 O O . ASP A 1 84 ? 3.405 -4.438 1.473 1.00 98.44 84 ASP A O 1
ATOM 692 N N . GLY A 1 85 ? 1.501 -3.717 2.431 1.00 98.56 85 GLY A N 1
ATOM 693 C CA . GLY A 1 85 ? 1.441 -2.496 1.638 1.00 98.56 85 GLY A CA 1
ATOM 694 C C . GLY A 1 85 ? 2.478 -1.494 2.133 1.00 98.56 85 GLY A C 1
ATOM 695 O O . GLY A 1 85 ? 2.791 -1.484 3.317 1.00 98.56 85 GLY A O 1
ATOM 696 N N . VAL A 1 86 ? 3.003 -0.637 1.262 1.00 98.25 86 VAL A N 1
ATOM 697 C CA . VAL A 1 86 ? 4.000 0.376 1.633 1.00 98.25 86 VAL A CA 1
ATOM 698 C C . VAL A 1 86 ? 3.531 1.751 1.184 1.00 98.25 86 VAL A C 1
ATOM 700 O O . VAL A 1 86 ? 3.152 1.947 0.026 1.00 98.25 86 VAL A O 1
ATOM 703 N N . ILE A 1 87 ? 3.584 2.725 2.093 1.00 97.31 87 ILE A N 1
ATOM 704 C CA . ILE A 1 87 ? 3.328 4.123 1.750 1.00 97.31 87 ILE A CA 1
ATOM 705 C C . ILE A 1 87 ? 4.457 4.617 0.850 1.00 97.31 87 ILE A C 1
ATOM 707 O O . ILE A 1 87 ? 5.601 4.759 1.277 1.00 97.31 87 ILE A O 1
ATOM 711 N N . VAL A 1 88 ? 4.128 4.897 -0.407 1.00 96.19 88 VAL A N 1
ATOM 712 C CA . VAL A 1 88 ? 5.070 5.415 -1.400 1.00 96.19 88 VAL A CA 1
ATOM 713 C C . VAL A 1 88 ? 4.619 6.772 -1.914 1.00 96.19 88 VAL A C 1
ATOM 715 O O . VAL A 1 88 ? 3.430 7.072 -1.999 1.00 96.19 88 VAL A O 1
ATOM 718 N N . GLN A 1 89 ? 5.594 7.588 -2.295 1.00 93.50 89 GLN A N 1
ATOM 719 C CA . GLN A 1 89 ? 5.369 8.834 -3.015 1.00 93.50 89 GLN A CA 1
ATOM 720 C C . GLN A 1 89 ? 6.279 8.839 -4.249 1.00 93.50 89 GLN A C 1
ATOM 722 O O . GLN A 1 89 ? 7.298 9.536 -4.253 1.00 93.50 89 GLN A O 1
ATOM 727 N N . PRO A 1 90 ? 5.980 8.004 -5.264 1.00 92.12 90 PRO A N 1
ATOM 728 C CA . PRO A 1 90 ? 6.846 7.873 -6.423 1.00 92.12 90 PRO A CA 1
ATOM 729 C C . PRO A 1 90 ? 6.932 9.212 -7.154 1.00 92.12 90 PRO A C 1
ATOM 731 O O . PRO A 1 90 ? 5.924 9.877 -7.396 1.00 92.12 90 PRO A O 1
ATOM 734 N N . LYS A 1 91 ? 8.155 9.608 -7.497 1.00 93.62 91 LYS A N 1
ATOM 735 C CA . LYS A 1 91 ? 8.439 10.792 -8.302 1.00 93.62 91 LYS A CA 1
ATOM 736 C C . LYS A 1 91 ? 9.384 10.384 -9.417 1.00 93.62 91 LYS A C 1
ATOM 738 O O . LYS A 1 91 ? 10.467 9.871 -9.148 1.00 93.62 91 LYS A O 1
ATOM 743 N N . TYR A 1 92 ? 8.955 10.601 -10.651 1.00 95.31 92 TYR A N 1
ATOM 744 C CA . TYR A 1 92 ? 9.784 10.425 -11.831 1.00 95.31 92 TYR A CA 1
ATOM 745 C C . TYR A 1 92 ? 9.417 11.490 -12.857 1.00 95.31 92 TYR A C 1
ATOM 747 O O . TYR A 1 92 ? 8.251 11.614 -13.238 1.00 95.31 92 TYR A O 1
ATOM 755 N N . ASP A 1 93 ? 10.416 12.246 -13.299 1.00 96.56 93 ASP A N 1
ATOM 756 C CA . ASP A 1 93 ? 10.254 13.241 -14.350 1.00 96.56 93 ASP A CA 1
ATOM 757 C C . ASP A 1 93 ? 10.410 12.560 -15.711 1.00 96.56 93 ASP A C 1
ATOM 759 O O . ASP A 1 93 ? 11.516 12.218 -16.144 1.00 96.56 93 ASP A O 1
ATOM 763 N N . TRP A 1 94 ? 9.282 12.344 -16.388 1.00 96.12 94 TRP A N 1
ATOM 764 C CA . TRP A 1 94 ? 9.256 11.761 -17.725 1.00 96.12 94 TRP A CA 1
ATOM 765 C C . TRP A 1 94 ? 9.975 12.668 -18.725 1.00 96.12 94 TRP A C 1
ATOM 767 O O . TRP A 1 94 ? 9.576 13.807 -18.955 1.00 96.12 94 TRP A O 1
ATOM 777 N N . LYS A 1 95 ? 11.031 12.141 -19.352 1.00 97.56 95 LYS A N 1
ATOM 778 C CA . LYS A 1 95 ? 11.867 12.894 -20.305 1.00 97.56 95 LYS A CA 1
ATOM 779 C C . LYS A 1 95 ? 11.394 12.800 -21.755 1.00 97.56 95 LYS A C 1
ATOM 781 O O . LYS A 1 95 ? 11.816 13.595 -22.586 1.00 97.56 95 LYS A O 1
ATOM 786 N N . ASN A 1 96 ? 10.535 11.830 -22.061 1.00 97.06 96 ASN A N 1
ATOM 787 C CA . ASN A 1 96 ? 10.108 11.502 -23.418 1.00 97.06 96 ASN A CA 1
ATOM 788 C C . ASN A 1 96 ? 8.579 11.526 -23.521 1.00 97.06 96 ASN A C 1
ATOM 790 O O . ASN A 1 96 ? 7.884 11.168 -22.570 1.00 97.06 96 ASN A O 1
ATOM 794 N N . LYS A 1 97 ? 8.053 11.927 -24.685 1.00 97.19 97 LYS A N 1
ATOM 795 C CA . LYS A 1 97 ? 6.618 11.833 -24.999 1.00 97.19 97 LYS A CA 1
ATOM 796 C C . LYS A 1 97 ? 6.261 10.408 -25.425 1.00 97.19 97 LYS A C 1
ATOM 798 O O . LYS A 1 97 ? 7.113 9.693 -25.948 1.00 97.19 97 LYS A O 1
ATOM 803 N N . ALA A 1 98 ? 4.994 10.029 -25.256 1.00 95.75 98 ALA A N 1
ATOM 804 C CA . ALA A 1 98 ? 4.487 8.779 -25.812 1.00 95.75 98 ALA A CA 1
ATOM 805 C C . ALA A 1 98 ? 4.688 8.757 -27.345 1.00 95.75 98 ALA A C 1
ATOM 807 O O . ALA A 1 98 ? 4.383 9.761 -28.003 1.00 95.75 98 ALA A O 1
ATOM 808 N N . PRO A 1 99 ? 5.207 7.658 -27.921 1.00 94.38 99 PRO A N 1
ATOM 809 C CA . PRO A 1 99 ? 5.393 7.549 -29.362 1.00 94.38 99 PRO A CA 1
ATOM 810 C C . PRO A 1 99 ? 4.042 7.540 -30.092 1.00 94.38 99 PRO A C 1
ATOM 812 O O . PRO A 1 99 ? 3.037 7.057 -29.574 1.00 94.38 99 PRO A O 1
ATOM 815 N N . GLN A 1 100 ? 4.024 8.073 -31.313 1.00 95.50 100 GLN A N 1
ATOM 816 C CA . GLN A 1 100 ? 2.862 8.042 -32.204 1.00 95.50 100 GLN A CA 1
ATOM 817 C C . GLN A 1 100 ? 3.035 6.893 -33.198 1.00 95.50 100 GLN A C 1
ATOM 819 O O . GLN A 1 100 ? 4.020 6.861 -33.938 1.00 95.50 100 GLN A O 1
ATOM 824 N N . LEU A 1 101 ? 2.085 5.960 -33.222 1.00 94.50 101 LEU A N 1
ATOM 825 C CA . LEU A 1 101 ? 2.098 4.849 -34.170 1.00 94.50 101 LEU A CA 1
ATOM 826 C C . LEU A 1 101 ? 1.597 5.336 -35.536 1.00 94.50 101 LEU A C 1
ATOM 828 O O . LEU A 1 101 ? 0.492 5.862 -35.639 1.00 94.50 101 LEU A O 1
ATOM 832 N N . LYS A 1 102 ? 2.422 5.172 -36.576 1.00 94.62 102 LYS A N 1
ATOM 833 C CA . LYS A 1 102 ? 2.050 5.455 -37.977 1.00 94.62 102 LYS A CA 1
ATOM 834 C C . LYS A 1 102 ? 1.619 4.202 -38.739 1.00 94.62 102 LYS A C 1
ATOM 836 O O . LYS A 1 102 ? 0.897 4.302 -39.722 1.00 94.62 102 LYS A O 1
ATOM 841 N N . GLU A 1 103 ? 2.068 3.045 -38.272 1.00 96.31 103 GLU A N 1
ATOM 842 C CA . GLU A 1 103 ? 1.848 1.729 -38.865 1.00 96.31 103 GLU A CA 1
ATOM 843 C C . GLU A 1 103 ? 1.475 0.734 -37.759 1.00 96.31 103 GLU A C 1
ATOM 845 O O . GLU A 1 103 ? 1.506 1.069 -36.568 1.00 96.31 103 GLU A O 1
ATOM 850 N N . ALA A 1 104 ? 1.115 -0.490 -38.150 1.00 96.38 104 ALA A N 1
ATOM 851 C CA . ALA A 1 104 ? 0.843 -1.558 -37.198 1.00 96.38 104 ALA A CA 1
ATOM 852 C C . ALA A 1 104 ? 2.091 -1.845 -36.332 1.00 96.38 104 ALA A C 1
ATOM 854 O O . ALA A 1 104 ? 3.201 -1.913 -36.864 1.00 96.38 104 ALA A O 1
ATOM 855 N N . PRO A 1 105 ? 1.943 -2.007 -35.006 1.00 96.25 105 PRO A N 1
ATOM 856 C CA . PRO A 1 105 ? 3.080 -2.227 -34.123 1.00 96.25 105 PRO A CA 1
ATOM 857 C C . PRO A 1 105 ? 3.684 -3.623 -34.321 1.00 96.25 105 PRO A C 1
ATOM 859 O O . PRO A 1 105 ? 2.963 -4.614 -34.421 1.00 96.25 105 PRO A O 1
ATOM 862 N N . LEU A 1 106 ? 5.014 -3.704 -34.283 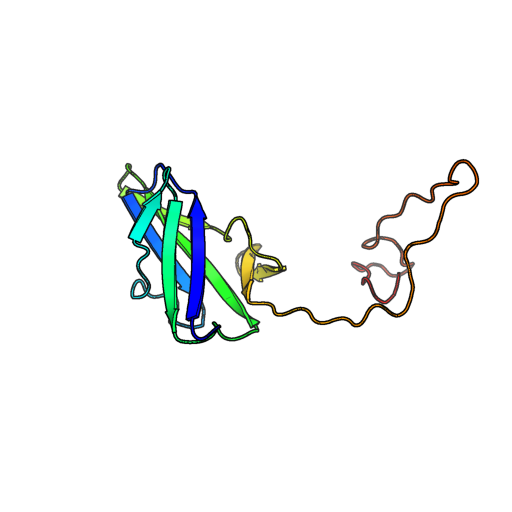1.00 96.38 106 LEU A N 1
ATOM 863 C CA . LEU A 1 106 ? 5.734 -4.954 -34.042 1.00 96.38 106 LEU A CA 1
ATOM 864 C C . LEU A 1 106 ? 5.952 -5.079 -32.533 1.00 96.38 106 LEU A C 1
ATOM 866 O O . LEU A 1 106 ? 6.617 -4.239 -31.928 1.00 96.38 106 LEU A O 1
ATOM 870 N N . ILE A 1 107 ? 5.338 -6.087 -31.920 1.00 97.12 107 ILE A N 1
ATOM 871 C CA . ILE A 1 107 ? 5.292 -6.231 -30.463 1.00 97.12 107 ILE A CA 1
ATOM 872 C C . ILE A 1 107 ? 6.381 -7.206 -30.017 1.00 97.12 107 ILE A C 1
ATOM 874 O O . ILE A 1 107 ? 6.416 -8.346 -30.475 1.00 97.12 107 ILE A O 1
ATOM 878 N N . TYR A 1 108 ? 7.241 -6.760 -29.101 1.00 97.69 108 TYR A N 1
ATOM 879 C CA . TYR A 1 108 ? 8.154 -7.628 -28.362 1.00 97.69 108 TYR A CA 1
ATOM 880 C C . TYR A 1 108 ? 7.527 -7.948 -27.001 1.00 97.69 108 TYR A C 1
ATOM 882 O O . TYR A 1 108 ? 7.429 -7.074 -26.138 1.00 97.69 108 TYR A O 1
ATOM 890 N N . GLU A 1 109 ? 7.059 -9.182 -26.823 1.00 98.19 109 GLU A N 1
ATOM 891 C CA . GLU A 1 109 ? 6.568 -9.660 -25.531 1.00 98.19 109 GLU A CA 1
ATOM 892 C C . GLU A 1 109 ? 7.759 -9.991 -24.624 1.00 98.19 109 GLU A C 1
ATOM 894 O O . GLU A 1 109 ? 8.668 -10.719 -25.019 1.00 98.19 109 GLU A O 1
ATOM 899 N N . ALA A 1 110 ? 7.772 -9.435 -23.412 1.00 97.69 110 ALA A N 1
ATOM 900 C CA . ALA A 1 110 ? 8.877 -9.590 -22.475 1.00 97.69 110 ALA A CA 1
ATOM 901 C C . ALA A 1 110 ? 8.388 -9.798 -21.043 1.00 97.69 110 ALA A C 1
ATOM 903 O O . ALA A 1 110 ? 7.341 -9.289 -20.640 1.00 97.69 110 ALA A O 1
ATOM 904 N N . HIS A 1 111 ? 9.213 -10.480 -20.249 1.00 98.00 111 HIS A N 1
ATOM 905 C CA . HIS A 1 111 ? 9.009 -10.649 -18.818 1.00 98.00 111 HIS A CA 1
ATOM 906 C C . HIS A 1 111 ? 10.264 -10.212 -18.059 1.00 98.00 111 HIS A C 1
ATOM 908 O O . HIS A 1 111 ? 11.265 -10.928 -18.039 1.00 98.00 111 HIS A O 1
ATOM 914 N N . ILE A 1 112 ? 10.188 -9.057 -17.388 1.00 98.31 112 ILE A N 1
ATOM 915 C CA . ILE A 1 112 ? 11.332 -8.418 -16.714 1.00 98.31 112 ILE A CA 1
ATOM 916 C C . ILE A 1 112 ? 12.060 -9.397 -15.793 1.00 98.31 112 ILE A C 1
ATOM 918 O O . ILE A 1 112 ? 13.259 -9.570 -15.924 1.00 98.31 112 ILE A O 1
ATOM 922 N N . GLY A 1 113 ? 11.350 -10.113 -14.916 1.00 97.88 113 GLY A N 1
ATOM 923 C CA . GLY A 1 113 ? 11.989 -10.939 -13.883 1.00 97.88 113 GLY A CA 1
ATOM 924 C C . GLY A 1 113 ? 12.886 -12.082 -14.385 1.00 97.88 113 GLY A C 1
ATOM 925 O O . GLY A 1 113 ? 13.693 -12.562 -13.598 1.00 97.88 113 GLY A O 1
ATOM 926 N N . ILE A 1 114 ? 12.769 -12.498 -15.653 1.00 97.56 114 ILE A N 1
ATOM 927 C CA . ILE A 1 114 ? 13.541 -13.608 -16.252 1.00 97.56 114 ILE A CA 1
ATOM 928 C C . ILE A 1 114 ? 14.411 -13.147 -17.432 1.00 97.56 114 ILE A C 1
ATOM 930 O O . ILE A 1 114 ? 14.871 -13.964 -18.221 1.00 97.56 114 ILE A O 1
ATOM 934 N N . SER A 1 115 ? 14.609 -11.837 -17.592 1.00 97.88 115 SER A N 1
ATOM 935 C CA . SER A 1 115 ? 15.287 -11.254 -18.754 1.00 97.88 115 SER A CA 1
ATOM 936 C C . SER A 1 115 ? 16.800 -11.070 -18.560 1.00 97.88 115 SE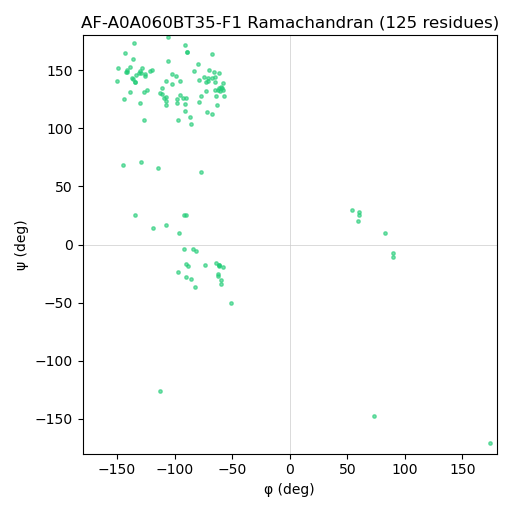R A C 1
ATOM 938 O O . SER A 1 115 ? 17.387 -10.163 -19.146 1.00 97.88 115 SER A O 1
ATOM 940 N N . THR A 1 116 ? 17.421 -11.864 -17.691 1.00 97.38 116 THR A N 1
ATOM 941 C CA . THR A 1 116 ? 18.863 -11.831 -17.414 1.00 97.38 116 THR A CA 1
ATOM 942 C C . THR A 1 116 ? 19.446 -13.232 -17.550 1.00 97.38 116 THR A C 1
ATOM 944 O O . THR A 1 116 ? 18.741 -14.219 -17.349 1.00 97.38 116 THR A O 1
ATOM 947 N N . GLU A 1 117 ? 20.728 -13.322 -17.901 1.00 97.06 117 GLU A N 1
ATOM 948 C CA . GLU A 1 117 ? 21.467 -14.592 -17.937 1.00 97.06 117 GLU A CA 1
ATOM 949 C C . GLU A 1 117 ? 21.793 -15.109 -16.524 1.00 97.06 117 GLU A C 1
ATOM 951 O O . GLU A 1 117 ? 22.105 -16.285 -16.336 1.00 97.06 117 GLU A O 1
ATOM 956 N N . GLU A 1 118 ? 21.723 -14.237 -15.515 1.00 97.12 118 GLU A N 1
ATOM 957 C CA . GLU A 1 118 ? 21.949 -14.603 -14.120 1.00 97.12 118 GLU A CA 1
ATOM 958 C C . GLU A 1 118 ? 20.756 -15.376 -13.530 1.00 97.12 118 GLU A C 1
ATOM 960 O O . GLU A 1 118 ? 19.593 -15.063 -13.772 1.00 97.12 118 GLU A O 1
ATOM 965 N N . TYR A 1 119 ? 21.024 -16.347 -12.653 1.00 96.81 119 TYR A N 1
ATOM 966 C CA . TYR A 1 119 ? 19.985 -17.092 -11.925 1.00 96.81 119 TYR A CA 1
ATOM 967 C C . TYR A 1 119 ? 19.399 -16.269 -10.757 1.00 96.81 119 TYR A C 1
ATOM 969 O O . TYR A 1 119 ? 19.527 -16.639 -9.589 1.00 96.81 119 TYR A O 1
ATOM 977 N N . LYS A 1 120 ? 18.766 -15.131 -11.068 1.00 96.50 120 LYS A N 1
ATOM 978 C CA . LYS A 1 120 ? 18.115 -14.215 -10.114 1.00 96.50 120 LYS A CA 1
ATOM 979 C C . LYS A 1 120 ? 16.827 -13.622 -10.694 1.00 96.50 120 LYS A C 1
ATOM 981 O O . LYS A 1 120 ? 16.620 -13.635 -11.902 1.00 96.50 120 LYS A O 1
ATOM 986 N N . ILE A 1 121 ? 15.984 -13.040 -9.836 1.00 96.88 121 ILE A N 1
ATOM 987 C CA . ILE A 1 121 ? 14.896 -12.162 -10.294 1.00 96.88 121 ILE A CA 1
ATOM 988 C C . ILE A 1 121 ? 15.533 -10.853 -10.774 1.00 96.88 121 ILE A C 1
ATOM 990 O O . ILE A 1 121 ? 16.122 -10.130 -9.969 1.00 96.88 121 ILE A O 1
ATOM 994 N N . ASN A 1 122 ? 15.432 -10.565 -12.071 1.00 98.19 122 ASN A N 1
ATOM 995 C CA . ASN A 1 122 ? 16.001 -9.348 -12.654 1.00 98.19 122 ASN A CA 1
ATOM 996 C C . ASN A 1 122 ? 15.279 -8.071 -12.176 1.00 98.19 122 ASN A C 1
ATOM 998 O O . ASN A 1 122 ? 14.148 -8.124 -11.681 1.00 98.19 122 ASN A O 1
ATOM 1002 N N . SER A 1 123 ? 15.899 -6.906 -12.378 1.00 97.56 123 SER A N 1
ATOM 1003 C CA . SER A 1 123 ? 15.324 -5.607 -12.006 1.00 97.56 123 SER A CA 1
ATOM 1004 C C . SER A 1 123 ? 14.821 -4.778 -13.197 1.00 97.56 123 SER A C 1
ATOM 1006 O O . SER A 1 123 ? 15.308 -4.904 -14.316 1.00 97.56 123 SER A O 1
ATOM 1008 N N . TYR A 1 124 ? 13.904 -3.833 -12.937 1.00 96.75 124 TYR A N 1
ATOM 1009 C CA . TYR A 1 124 ? 13.441 -2.841 -13.928 1.00 96.75 124 TYR A CA 1
ATOM 1010 C C . TYR A 1 124 ? 14.559 -1.965 -14.519 1.00 96.75 124 TYR A C 1
ATOM 1012 O O . TYR A 1 124 ? 14.329 -1.300 -15.518 1.00 96.75 124 TYR A O 1
ATOM 1020 N N . LYS A 1 125 ? 15.716 -1.867 -13.850 1.00 97.00 125 LYS A N 1
ATOM 1021 C CA . LYS A 1 125 ? 16.849 -1.038 -14.287 1.00 97.00 125 LYS A CA 1
ATOM 1022 C C . LYS A 1 125 ? 17.813 -1.810 -15.193 1.00 97.00 125 LYS A C 1
ATOM 1024 O O . LYS A 1 125 ? 18.534 -1.184 -15.962 1.00 97.00 125 LYS A O 1
ATOM 1029 N N . GLU A 1 126 ? 17.882 -3.129 -15.021 1.00 96.75 126 GLU A N 1
ATOM 1030 C CA . GLU A 1 126 ? 18.721 -4.024 -15.826 1.00 96.75 126 GLU A CA 1
ATOM 1031 C C . GLU A 1 126 ? 18.020 -4.473 -17.113 1.00 96.75 126 GLU A C 1
ATOM 1033 O O . GLU A 1 126 ? 18.709 -4.746 -18.090 1.00 96.75 126 GLU A O 1
ATOM 1038 N N . PHE A 1 127 ? 16.684 -4.559 -17.106 1.00 96.81 127 PHE A N 1
ATOM 1039 C CA . PHE A 1 127 ? 15.873 -4.693 -18.321 1.00 96.81 127 PHE A CA 1
ATOM 1040 C C . PHE A 1 127 ? 15.950 -3.422 -19.176 1.00 96.81 127 PHE A C 1
ATOM 1042 O O . PHE A 1 127 ? 16.157 -3.555 -20.402 1.00 96.81 127 PHE A O 1
#